Protein AF-A0A7V8VNC6-F1 (afdb_monomer_lite)

Secondary structure (DSSP, 8-state):
----SS---HHHHHHHHHHHHHHHHHHHTT--S----SSS---HHHHHHHHHHHH-

Structure (mmCIF, N/CA/C/O backbone):
data_AF-A0A7V8VNC6-F1
#
_entry.id   AF-A0A7V8VNC6-F1
#
loop_
_atom_site.group_PDB
_atom_site.id
_atom_site.type_symbol
_atom_site.label_atom_id
_atom_site.label_alt_id
_atom_site.label_comp_id
_atom_site.label_asym_id
_atom_site.label_entity_id
_atom_site.label_seq_id
_atom_site.pdbx_PDB_ins_code
_atom_site.Cartn_x
_atom_site.Cartn_y
_atom_site.Cartn_z
_atom_site.occupancy
_atom_site.B_iso_or_equiv
_atom_site.auth_seq_id
_atom_site.auth_comp_id
_atom_site.auth_asym_id
_atom_site.auth_atom_id
_atom_site.pdbx_PDB_model_num
ATOM 1 N N . MET A 1 1 ? 16.560 -6.101 3.748 1.00 74.88 1 MET A N 1
ATOM 2 C CA . MET A 1 1 ? 16.008 -5.128 2.783 1.00 74.88 1 MET A CA 1
ATOM 3 C C . MET A 1 1 ? 15.649 -5.868 1.512 1.00 74.88 1 MET A C 1
ATOM 5 O O . MET A 1 1 ? 16.513 -6.535 0.956 1.00 74.88 1 MET A O 1
ATOM 9 N N . ILE A 1 2 ? 14.381 -5.818 1.105 1.00 84.00 2 ILE A N 1
ATOM 10 C CA . ILE A 1 2 ? 13.949 -6.325 -0.201 1.00 84.00 2 ILE A CA 1
ATOM 11 C C . ILE A 1 2 ? 14.217 -5.201 -1.202 1.00 84.00 2 ILE A C 1
ATOM 13 O O . ILE A 1 2 ? 13.735 -4.087 -1.014 1.00 84.00 2 ILE A O 1
ATOM 17 N N . SER A 1 3 ? 15.010 -5.479 -2.234 1.00 86.75 3 SER A N 1
ATOM 18 C CA . SER A 1 3 ? 15.324 -4.514 -3.287 1.00 86.75 3 SER A CA 1
ATOM 19 C C . SER A 1 3 ? 14.963 -5.100 -4.640 1.00 86.75 3 SER A C 1
ATOM 21 O O . SER A 1 3 ? 15.217 -6.276 -4.914 1.00 86.75 3 SER A O 1
ATOM 23 N N . SER A 1 4 ? 14.367 -4.267 -5.491 1.00 86.38 4 SER A N 1
ATOM 24 C CA . SER A 1 4 ? 14.121 -4.632 -6.880 1.00 86.38 4 SER A CA 1
ATOM 25 C C . SER A 1 4 ? 15.446 -4.947 -7.575 1.00 86.38 4 SER A C 1
ATOM 27 O O . SER A 1 4 ? 16.423 -4.215 -7.436 1.00 86.38 4 SER A O 1
ATOM 29 N N . ARG A 1 5 ? 15.469 -6.027 -8.363 1.00 92.44 5 ARG A N 1
ATOM 30 C CA . ARG A 1 5 ? 16.583 -6.331 -9.280 1.00 92.44 5 ARG A CA 1
ATOM 31 C C . ARG A 1 5 ? 16.533 -5.486 -10.559 1.00 92.44 5 ARG A C 1
ATOM 33 O O . ARG A 1 5 ? 17.467 -5.526 -11.350 1.00 92.44 5 ARG A O 1
ATOM 40 N N . ARG A 1 6 ? 15.433 -4.760 -10.783 1.00 90.88 6 ARG A N 1
ATOM 41 C CA . ARG A 1 6 ? 15.251 -3.812 -11.887 1.00 90.88 6 ARG A CA 1
ATOM 42 C C . ARG A 1 6 ? 15.489 -2.398 -11.377 1.00 90.88 6 ARG A C 1
ATOM 44 O O . ARG A 1 6 ? 14.934 -2.035 -10.338 1.00 90.88 6 ARG A O 1
ATOM 51 N N . ALA A 1 7 ? 16.257 -1.611 -12.125 1.00 92.69 7 ALA A N 1
ATOM 52 C CA . ALA A 1 7 ? 16.272 -0.167 -11.937 1.00 92.69 7 ALA A CA 1
ATOM 53 C C . ALA A 1 7 ? 14.859 0.367 -12.211 1.00 92.69 7 ALA A C 1
ATOM 55 O O . ALA A 1 7 ? 14.284 0.056 -13.252 1.00 92.69 7 ALA A O 1
ATOM 56 N N . ILE A 1 8 ? 14.298 1.110 -11.260 1.00 93.69 8 ILE A N 1
ATOM 57 C CA . ILE A 1 8 ? 12.997 1.765 -11.403 1.00 93.69 8 ILE A CA 1
ATOM 58 C C . ILE A 1 8 ? 13.269 3.249 -11.602 1.00 93.69 8 ILE A C 1
ATOM 60 O O . ILE A 1 8 ? 13.852 3.890 -10.726 1.00 93.69 8 ILE A O 1
ATOM 64 N N . THR A 1 9 ? 12.887 3.776 -12.761 1.00 96.06 9 THR A N 1
ATOM 65 C CA . THR A 1 9 ? 12.971 5.210 -13.047 1.00 96.06 9 THR A CA 1
ATOM 66 C C . THR A 1 9 ? 11.664 5.908 -12.685 1.00 96.06 9 THR A C 1
ATOM 68 O O . THR A 1 9 ? 10.638 5.269 -12.435 1.00 96.06 9 THR A O 1
ATOM 71 N N . ARG A 1 10 ? 11.680 7.244 -12.685 1.00 96.56 10 ARG A N 1
ATOM 72 C CA . ARG A 1 10 ? 10.473 8.053 -12.486 1.00 96.56 10 ARG A CA 1
ATOM 73 C C . ARG A 1 10 ? 9.425 7.773 -13.567 1.00 96.56 10 ARG A C 1
ATOM 75 O O . ARG A 1 10 ? 8.244 7.685 -13.260 1.00 96.56 10 ARG A O 1
ATOM 82 N N . GLU A 1 11 ? 9.854 7.581 -14.810 1.00 97.75 11 GLU A N 1
ATOM 83 C CA . GLU A 1 11 ? 8.988 7.312 -15.963 1.00 97.75 11 GLU A CA 1
ATOM 84 C C . GLU A 1 11 ? 8.270 5.968 -15.823 1.00 97.75 11 GLU A C 1
ATOM 86 O O . GLU A 1 11 ? 7.110 5.852 -16.208 1.00 97.75 11 GLU A O 1
ATOM 91 N N . ASN A 1 12 ? 8.918 4.966 -15.214 1.00 96.50 12 ASN A N 1
ATOM 92 C CA . ASN A 1 12 ? 8.255 3.697 -14.910 1.00 96.50 12 ASN A CA 1
ATOM 93 C C . ASN A 1 12 ? 7.110 3.878 -13.905 1.00 96.50 12 ASN A C 1
ATOM 95 O O . ASN A 1 12 ? 6.074 3.239 -14.052 1.00 96.50 12 ASN A O 1
ATOM 99 N N . VAL A 1 13 ? 7.288 4.748 -12.905 1.00 95.75 13 VAL A N 1
ATOM 100 C CA . VAL A 1 13 ? 6.242 5.059 -11.919 1.00 95.75 13 VAL A CA 1
ATOM 101 C C . VAL A 1 13 ? 5.094 5.820 -12.577 1.00 95.75 13 VAL A C 1
ATOM 103 O O . VAL A 1 13 ? 3.942 5.463 -12.367 1.00 95.75 13 VAL A O 1
ATOM 106 N N . VAL A 1 14 ? 5.399 6.822 -13.407 1.00 97.56 14 VAL A N 1
ATOM 107 C CA . VAL A 1 14 ? 4.379 7.594 -14.137 1.00 97.56 14 VAL A CA 1
ATOM 108 C C . VAL A 1 14 ? 3.536 6.676 -15.017 1.00 97.56 14 VAL A C 1
ATOM 110 O O . VAL A 1 14 ? 2.328 6.619 -14.834 1.00 97.56 14 VAL A O 1
ATOM 113 N N . SER A 1 15 ? 4.172 5.876 -15.877 1.00 97.69 15 SER A N 1
ATOM 114 C CA . SER A 1 15 ? 3.459 4.952 -16.768 1.00 97.69 15 SER A CA 1
ATOM 115 C C . SER A 1 15 ? 2.583 3.952 -16.010 1.00 97.69 15 SER A C 1
ATOM 117 O O . SER A 1 15 ? 1.543 3.555 -16.522 1.00 97.69 15 SER A O 1
ATOM 119 N N . HIS A 1 16 ? 2.999 3.531 -14.814 1.00 96.31 16 HIS A N 1
ATOM 120 C CA . HIS A 1 16 ? 2.212 2.631 -13.978 1.00 96.31 16 HIS A CA 1
ATOM 121 C C . HIS A 1 16 ? 0.923 3.289 -13.472 1.00 96.31 16 HIS A C 1
ATOM 123 O O . HIS A 1 16 ? -0.141 2.676 -13.539 1.00 96.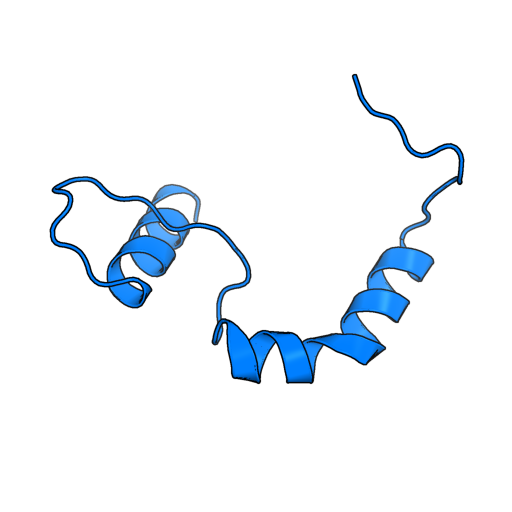31 16 HIS A O 1
ATOM 129 N N . TYR A 1 17 ? 1.009 4.527 -12.977 1.00 95.94 17 TYR A N 1
ATOM 130 C CA . TYR A 1 17 ? -0.176 5.251 -12.520 1.00 95.94 17 TYR A CA 1
ATOM 131 C C . TYR A 1 17 ? -1.058 5.688 -13.693 1.00 95.94 17 TYR A C 1
ATOM 133 O O . TYR A 1 17 ? -2.264 5.508 -13.607 1.00 95.94 17 TYR A O 1
ATOM 141 N N . ASP A 1 18 ? -0.491 6.141 -14.813 1.00 96.94 18 ASP A N 1
ATOM 142 C CA 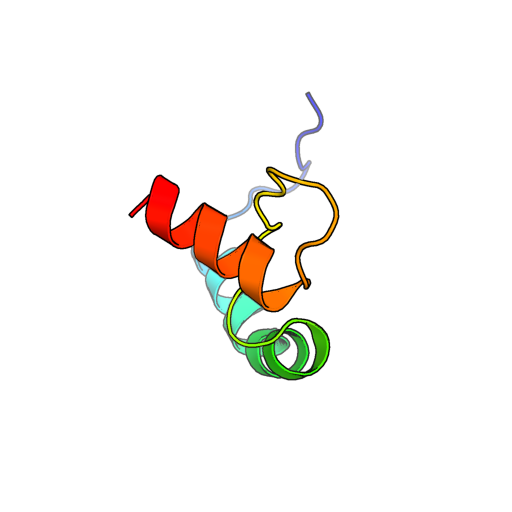. ASP A 1 18 ? -1.271 6.499 -16.008 1.00 96.94 18 ASP A CA 1
ATOM 143 C C . ASP A 1 18 ? -2.174 5.343 -16.483 1.00 96.94 18 ASP A C 1
ATOM 145 O O . ASP A 1 18 ? -3.298 5.571 -16.930 1.00 96.94 18 ASP A O 1
ATOM 149 N N . GLU A 1 19 ? -1.705 4.096 -16.366 1.00 97.44 19 GLU A N 1
ATOM 150 C CA . GLU A 1 19 ? -2.472 2.910 -16.753 1.00 97.44 19 GLU A CA 1
ATOM 151 C C . GLU A 1 19 ? -3.513 2.498 -15.698 1.00 97.44 19 GLU A C 1
ATOM 153 O O . GLU A 1 19 ? -4.646 2.165 -16.047 1.00 97.44 19 GLU A O 1
ATOM 158 N N . LEU A 1 20 ? -3.153 2.503 -14.411 1.00 96.81 20 LEU A N 1
ATOM 159 C CA . LEU A 1 20 ? -3.937 1.824 -13.368 1.00 96.81 20 LEU A CA 1
ATOM 160 C C . LEU A 1 20 ? -4.737 2.742 -12.441 1.00 96.81 20 LEU A C 1
ATOM 162 O O . LEU A 1 20 ? -5.556 2.251 -11.669 1.00 96.81 20 LEU A O 1
ATOM 166 N N . ASP A 1 21 ? -4.541 4.055 -12.514 1.00 95.25 21 ASP A N 1
ATOM 167 C CA . ASP A 1 21 ? -5.139 5.026 -11.591 1.00 95.25 21 ASP A CA 1
ATOM 168 C C . ASP A 1 21 ? -6.676 4.946 -11.531 1.00 95.25 21 ASP A C 1
ATOM 170 O O . ASP A 1 21 ? -7.262 5.038 -10.454 1.00 95.25 21 ASP A O 1
ATOM 174 N N . HIS A 1 22 ? -7.342 4.668 -12.654 1.00 95.31 22 HIS A N 1
ATOM 175 C CA . HIS A 1 22 ? -8.793 4.462 -12.667 1.00 95.31 22 HIS A CA 1
ATOM 176 C C . HIS A 1 22 ? -9.223 3.230 -11.853 1.00 95.31 22 HIS A C 1
ATOM 178 O O . HIS A 1 22 ? -10.112 3.336 -11.012 1.00 95.31 22 HIS A O 1
ATOM 184 N N . PHE A 1 23 ? -8.537 2.092 -12.009 1.00 96.44 23 PHE A N 1
ATOM 185 C CA . PHE A 1 23 ? -8.798 0.903 -11.193 1.00 96.44 23 PHE A CA 1
ATOM 186 C C . PHE A 1 23 ? -8.508 1.154 -9.713 1.00 96.44 23 PHE A C 1
ATOM 188 O O . PHE A 1 23 ? -9.191 0.610 -8.847 1.00 96.44 23 PHE A O 1
ATOM 195 N N . TYR A 1 24 ? -7.499 1.973 -9.409 1.00 94.19 24 TYR A N 1
ATOM 196 C CA . TYR A 1 24 ? -7.181 2.308 -8.029 1.00 94.19 24 TYR A CA 1
ATOM 197 C C . TYR A 1 24 ? -8.289 3.120 -7.369 1.00 94.19 24 TYR A C 1
ATOM 199 O O . TYR A 1 24 ? -8.679 2.788 -6.251 1.00 94.19 24 TYR A O 1
ATOM 207 N N . ARG A 1 25 ? -8.856 4.105 -8.071 1.00 92.06 25 ARG A N 1
ATOM 208 C CA . ARG A 1 25 ? -9.996 4.866 -7.546 1.00 92.06 25 ARG A CA 1
ATOM 209 C C . ARG A 1 25 ? -11.252 4.022 -7.395 1.00 92.06 25 ARG A C 1
ATOM 211 O O . ARG A 1 25 ? -11.943 4.162 -6.392 1.00 92.06 25 ARG A O 1
ATOM 218 N N . ASP A 1 26 ? -11.507 3.112 -8.328 1.00 93.56 26 ASP A N 1
ATOM 219 C CA . ASP A 1 26 ? -12.678 2.235 -8.255 1.00 93.56 26 ASP A CA 1
ATOM 220 C C . ASP A 1 26 ? -12.631 1.291 -7.039 1.00 93.56 26 ASP A C 1
ATOM 222 O O . ASP A 1 26 ? -13.669 0.977 -6.458 1.00 93.56 26 ASP A O 1
ATOM 226 N N . VAL A 1 27 ? -11.437 0.831 -6.645 1.00 91.38 27 VAL A N 1
ATOM 227 C CA . VAL A 1 27 ? -11.265 -0.137 -5.546 1.00 91.38 27 VAL A CA 1
ATOM 228 C C . VAL A 1 27 ? -11.004 0.535 -4.195 1.00 91.38 27 VAL A C 1
ATOM 230 O O . VAL A 1 27 ? -11.532 0.077 -3.182 1.00 91.38 27 VAL A O 1
ATOM 233 N N . TRP A 1 28 ? -10.184 1.588 -4.158 1.00 88.50 28 TRP A N 1
ATOM 234 C CA . TRP A 1 28 ? -9.703 2.217 -2.918 1.00 88.50 28 TRP A CA 1
ATOM 235 C C . TRP A 1 28 ? -10.228 3.640 -2.687 1.00 88.50 28 TRP A C 1
ATOM 237 O O . TRP A 1 28 ? -10.032 4.184 -1.600 1.00 88.50 28 TRP A O 1
ATOM 247 N N . GLY A 1 29 ? -10.908 4.242 -3.664 1.00 87.25 29 GLY A N 1
ATOM 248 C CA . GLY A 1 29 ? -11.357 5.631 -3.599 1.00 87.25 29 GLY A CA 1
ATOM 249 C C . GLY A 1 29 ? -10.226 6.631 -3.853 1.00 87.25 29 GLY A C 1
ATOM 250 O O . GLY A 1 29 ? -9.227 6.332 -4.505 1.00 87.25 29 GLY A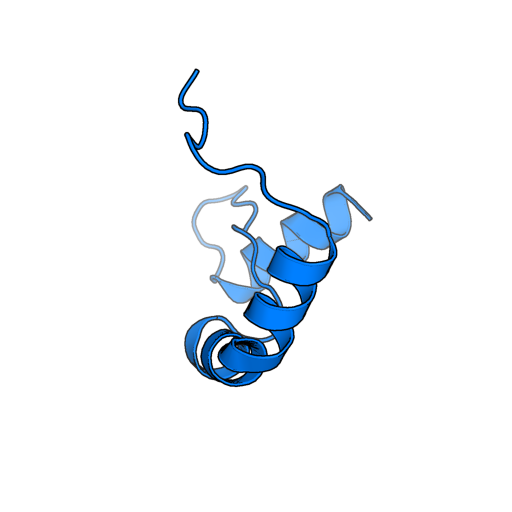 O 1
ATOM 251 N N . ASP A 1 30 ? -10.376 7.846 -3.332 1.00 88.50 30 ASP A N 1
ATOM 252 C CA . ASP A 1 30 ? -9.477 8.969 -3.643 1.00 88.50 30 ASP A CA 1
ATOM 253 C C . ASP A 1 30 ? -8.064 8.836 -3.042 1.00 88.50 30 ASP A C 1
ATOM 255 O O . ASP A 1 30 ? -7.150 9.584 -3.401 1.00 88.50 30 ASP A O 1
ATOM 259 N N . HIS A 1 31 ? -7.868 7.896 -2.118 1.00 88.81 31 HIS A N 1
ATOM 260 C CA . HIS A 1 31 ? -6.677 7.791 -1.285 1.00 88.81 31 HIS A CA 1
ATOM 261 C C . HIS A 1 31 ? -6.031 6.405 -1.3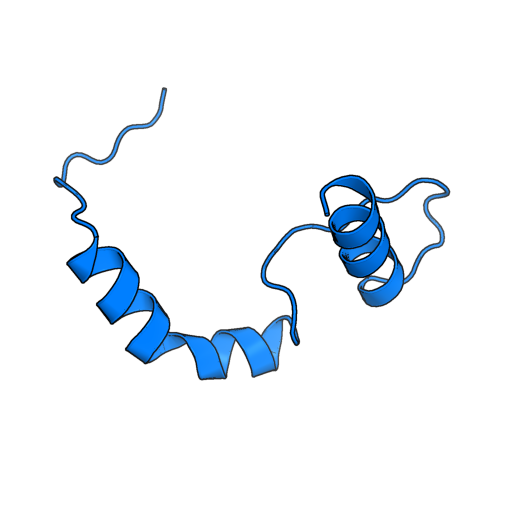96 1.00 88.81 31 HIS A C 1
ATOM 263 O O . HIS A 1 31 ? -6.546 5.422 -0.869 1.00 88.81 31 HIS A O 1
ATOM 269 N N . VAL A 1 32 ? -4.856 6.330 -2.031 1.00 90.75 32 VAL A N 1
ATOM 270 C CA . VAL A 1 32 ? -4.062 5.090 -2.156 1.00 90.75 32 VAL A CA 1
ATOM 271 C C . VAL A 1 32 ? -2.985 5.040 -1.066 1.00 90.75 32 VAL A C 1
ATOM 273 O O . VAL A 1 32 ? -1.781 5.002 -1.322 1.00 90.75 32 VAL A O 1
ATOM 276 N N . HIS A 1 33 ? -3.432 5.068 0.186 1.00 91.31 33 HIS A N 1
ATOM 277 C CA . HIS A 1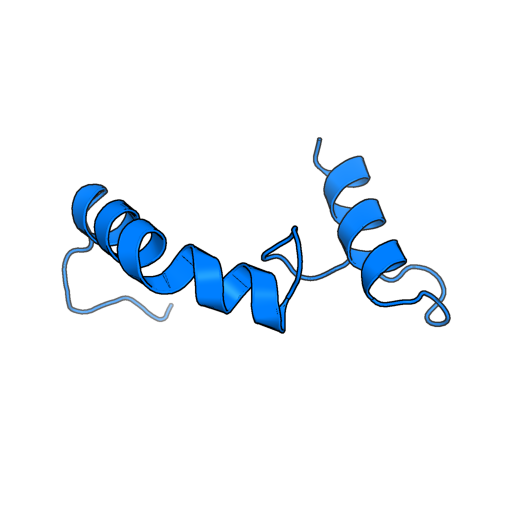 33 ? -2.608 4.880 1.379 1.00 91.31 33 HIS A CA 1
ATOM 278 C C . HIS A 1 33 ? -3.399 4.123 2.444 1.00 91.31 33 HIS A C 1
ATOM 280 O O . HIS A 1 33 ? -4.616 3.991 2.364 1.00 91.31 33 HIS A O 1
ATOM 286 N N . HIS A 1 34 ? -2.713 3.572 3.440 1.00 92.75 34 HIS A N 1
ATOM 287 C CA . HIS A 1 34 ? -3.398 2.992 4.595 1.00 92.75 34 HIS A CA 1
ATOM 288 C C . HIS A 1 34 ? -3.927 4.101 5.497 1.00 92.75 34 HIS A C 1
ATOM 290 O O . HIS A 1 34 ? -3.336 5.168 5.567 1.00 92.75 34 HIS A O 1
ATOM 296 N N . GLY A 1 35 ? -5.013 3.858 6.214 1.00 93.94 35 GLY A N 1
ATOM 297 C CA . GLY A 1 35 ? -5.491 4.807 7.211 1.00 93.94 35 GLY A CA 1
ATOM 298 C C . GLY A 1 35 ? -4.673 4.849 8.506 1.00 93.94 35 GLY A C 1
ATOM 299 O O . GLY A 1 35 ? -3.727 4.090 8.731 1.00 93.94 35 GLY A O 1
ATOM 300 N N . LEU A 1 36 ? -5.094 5.746 9.384 1.00 96.75 36 LEU A N 1
ATOM 301 C CA . LEU A 1 36 ? -4.691 5.828 10.776 1.00 96.75 36 LEU A CA 1
ATOM 302 C C . LEU A 1 36 ? -5.908 5.492 11.644 1.00 96.75 36 LEU A C 1
ATOM 304 O O . LEU A 1 36 ? -6.903 6.209 11.615 1.00 96.75 36 LEU A O 1
ATOM 308 N N . TRP A 1 37 ? -5.817 4.409 12.414 1.00 97.56 37 TRP A N 1
ATOM 309 C CA . TRP A 1 37 ? -6.853 3.976 13.354 1.00 97.56 37 TRP A CA 1
ATOM 310 C C . TRP A 1 37 ? -6.416 4.331 14.767 1.00 97.56 37 TRP A C 1
ATOM 312 O O . TRP A 1 37 ? -5.364 3.873 15.219 1.00 97.56 37 TRP A O 1
ATOM 322 N N . LEU A 1 38 ? -7.207 5.142 15.464 1.00 96.94 38 LEU A N 1
ATOM 323 C CA . LEU A 1 38 ? -6.887 5.615 16.811 1.00 96.94 38 LEU A CA 1
ATOM 324 C C . LEU A 1 38 ? -7.745 4.919 17.869 1.00 96.94 38 LEU A C 1
ATOM 326 O O . LEU A 1 38 ? -7.273 4.650 18.974 1.00 96.94 38 LEU A O 1
ATOM 330 N N . ARG A 1 39 ? -9.000 4.625 17.529 1.00 96.75 39 ARG A N 1
ATOM 331 C CA . ARG A 1 39 ? -10.025 4.072 18.421 1.00 96.75 39 ARG A CA 1
ATOM 332 C C . ARG A 1 39 ? -10.387 2.631 18.064 1.00 96.75 39 ARG A C 1
ATOM 334 O O . ARG A 1 39 ? -10.793 1.876 18.944 1.00 96.75 39 ARG A O 1
ATOM 341 N N . GLY A 1 40 ? -10.197 2.242 16.803 1.00 96.00 40 GLY A N 1
ATOM 342 C CA . GLY A 1 40 ? -10.500 0.911 16.279 1.00 96.00 40 GLY A CA 1
ATOM 343 C C . GLY A 1 40 ? -11.952 0.729 15.822 1.00 96.00 40 GLY A C 1
ATOM 344 O O . GLY A 1 40 ? -12.299 -0.365 15.383 1.00 96.00 40 GLY A O 1
ATOM 345 N N . ASP A 1 41 ? -12.786 1.768 15.917 1.00 97.50 41 ASP A N 1
ATOM 346 C CA . ASP A 1 41 ? -14.176 1.805 15.442 1.00 97.50 41 ASP A CA 1
ATOM 347 C C . ASP A 1 41 ? -14.368 2.707 14.210 1.00 97.50 41 ASP A C 1
ATOM 349 O O . ASP A 1 41 ? -15.494 2.892 13.749 1.00 97.50 41 ASP A O 1
ATOM 353 N N . GLU A 1 42 ? -13.284 3.268 13.667 1.00 98.12 42 GLU A N 1
ATOM 354 C CA . GLU A 1 42 ? -13.334 4.120 12.485 1.00 98.12 42 GLU A CA 1
ATOM 355 C C . GLU A 1 42 ? -13.663 3.326 11.218 1.00 98.12 42 GLU A C 1
ATOM 357 O O . GLU A 1 42 ? -13.155 2.226 10.974 1.00 98.12 42 GLU A O 1
ATOM 362 N N . THR A 1 43 ? -14.475 3.936 10.361 1.00 94.56 43 THR A N 1
ATOM 3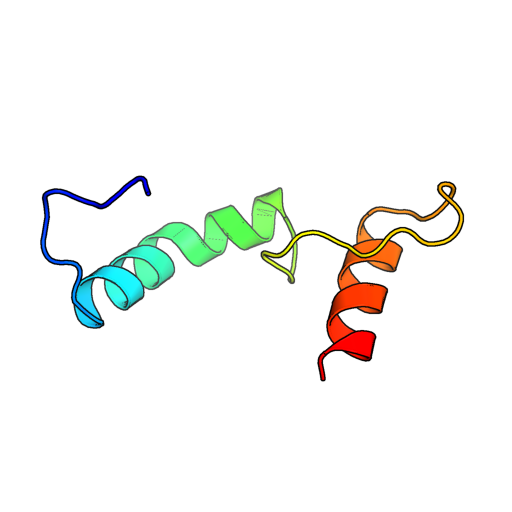63 C CA . THR A 1 43 ? -14.628 3.500 8.975 1.00 94.56 43 THR A CA 1
ATOM 364 C C . THR A 1 43 ? -13.303 3.638 8.224 1.00 94.56 43 THR A C 1
ATOM 366 O O . THR A 1 43 ? -12.425 4.418 8.601 1.00 94.56 43 THR A O 1
ATOM 369 N N . HIS A 1 44 ? -13.163 2.898 7.121 1.00 91.62 44 HIS A N 1
ATOM 370 C CA . HIS A 1 44 ? -11.997 3.022 6.247 1.00 91.62 44 HIS A CA 1
ATOM 371 C C . HIS A 1 44 ? -11.752 4.488 5.851 1.00 91.62 44 HIS A C 1
ATOM 373 O O . HIS A 1 44 ? -10.659 4.998 6.076 1.00 91.62 44 HIS A O 1
ATOM 379 N N . ASP A 1 45 ? -12.790 5.185 5.379 1.00 92.19 45 ASP A N 1
ATOM 380 C CA . ASP A 1 45 ? -12.710 6.574 4.906 1.00 92.19 45 ASP A CA 1
ATOM 381 C C . ASP A 1 45 ? -12.307 7.571 6.001 1.00 92.19 45 ASP A C 1
ATOM 383 O O . ASP A 1 45 ? -11.595 8.544 5.744 1.00 92.19 45 ASP A O 1
ATOM 387 N N . GLU A 1 46 ? -12.743 7.350 7.242 1.00 95.50 46 GLU A N 1
ATOM 388 C CA . GLU A 1 46 ? -12.282 8.135 8.391 1.00 95.50 46 GLU A CA 1
ATOM 389 C C . GLU A 1 46 ? -10.802 7.894 8.673 1.00 95.50 46 GLU A C 1
ATOM 391 O O . GLU A 1 46 ? -10.065 8.842 8.939 1.00 95.50 46 GLU A O 1
ATOM 396 N N . ALA A 1 47 ? -10.342 6.648 8.601 1.00 95.94 47 ALA A N 1
ATOM 397 C CA . ALA A 1 47 ? -8.950 6.322 8.864 1.00 95.94 47 ALA A CA 1
ATOM 398 C C . ALA A 1 47 ? -8.001 6.885 7.788 1.00 95.94 47 ALA A C 1
ATOM 400 O O . ALA A 1 47 ? -6.967 7.459 8.138 1.00 95.94 47 ALA A O 1
ATOM 401 N N . VAL A 1 48 ? -8.323 6.780 6.489 1.00 94.69 48 VAL A N 1
ATOM 402 C CA . VAL A 1 48 ? -7.479 7.371 5.419 1.00 94.69 48 VAL A CA 1
ATOM 403 C C . VAL A 1 48 ? -7.394 8.894 5.520 1.00 94.69 48 VAL A C 1
ATOM 405 O O . VAL A 1 48 ? -6.303 9.441 5.329 1.00 94.69 48 VAL A O 1
ATOM 408 N N . ARG A 1 49 ? -8.491 9.579 5.878 1.00 93.81 49 ARG A N 1
ATOM 409 C CA . ARG A 1 49 ? -8.474 11.034 6.116 1.00 93.81 49 ARG A CA 1
ATOM 410 C C . ARG A 1 49 ? -7.646 11.414 7.336 1.00 93.81 49 ARG A C 1
ATOM 412 O O . ARG A 1 49 ? -6.826 12.317 7.234 1.00 93.81 49 ARG A O 1
ATOM 419 N N . GLN A 1 50 ? -7.783 10.687 8.445 1.00 96.00 50 GLN A N 1
ATOM 420 C CA . GLN A 1 50 ? -6.979 10.932 9.647 1.00 96.00 50 GLN A CA 1
ATOM 421 C C . GLN A 1 50 ? -5.475 10.847 9.371 1.00 96.00 50 GLN A C 1
ATOM 423 O O . GLN A 1 50 ? -4.720 11.679 9.870 1.00 96.00 50 GLN A O 1
ATOM 428 N N . LEU A 1 51 ? -5.022 9.874 8.565 1.00 95.00 51 LEU A N 1
ATOM 429 C CA . LEU A 1 51 ? -3.604 9.822 8.205 1.00 95.00 51 LEU A CA 1
ATOM 430 C C . LEU A 1 51 ? -3.206 11.026 7.347 1.00 95.00 51 LEU A C 1
ATOM 432 O O . LEU A 1 51 ? -2.167 11.624 7.610 1.00 95.00 51 LEU A O 1
ATOM 436 N N . ALA A 1 52 ? -4.018 11.379 6.347 1.00 93.12 52 ALA A N 1
ATOM 437 C CA . ALA A 1 52 ? -3.743 12.512 5.467 1.00 93.12 52 ALA A CA 1
ATOM 438 C C . ALA A 1 52 ? -3.646 13.837 6.244 1.00 93.12 52 ALA A C 1
ATOM 440 O O . ALA A 1 52 ? -2.737 14.619 5.993 1.00 93.12 52 ALA A O 1
ATOM 441 N N . GLU A 1 53 ? -4.529 14.055 7.221 1.00 94.94 53 GLU A N 1
ATOM 442 C CA . GLU A 1 53 ? -4.524 15.230 8.103 1.00 94.94 53 GLU A CA 1
ATOM 443 C C . GLU A 1 53 ? -3.328 15.253 9.066 1.00 94.94 53 GLU A C 1
ATOM 445 O O . GLU A 1 53 ? -2.858 16.325 9.431 1.00 94.94 53 GLU A O 1
ATOM 450 N N . LEU A 1 54 ? -2.816 14.090 9.483 1.00 95.38 54 LEU A N 1
ATOM 451 C CA . LEU A 1 54 ? -1.640 14.016 10.353 1.00 95.38 54 LEU A CA 1
ATOM 452 C C . LEU A 1 54 ? -0.338 14.379 9.618 1.00 95.38 54 LEU A C 1
ATOM 454 O O . LEU A 1 54 ? 0.588 14.896 10.245 1.00 95.38 54 LEU A O 1
ATOM 458 N N . ILE A 1 55 ? -0.233 14.038 8.328 1.00 90.56 55 ILE A N 1
ATOM 459 C CA . ILE A 1 55 ? 1.005 14.189 7.538 1.00 90.56 55 ILE A CA 1
ATOM 460 C C . ILE A 1 55 ? 1.002 15.397 6.591 1.00 90.56 55 ILE A C 1
ATOM 462 O O . ILE A 1 55 ? 2.052 15.692 6.015 1.00 90.56 55 ILE A O 1
ATOM 466 N N . GLY A 1 56 ? -0.155 16.034 6.391 1.00 75.94 56 GLY A N 1
ATOM 467 C CA . GLY A 1 56 ? -0.327 17.259 5.603 1.00 75.94 56 GLY A CA 1
ATOM 468 C C . GLY A 1 56 ? -0.035 18.513 6.411 1.00 75.94 56 GLY A C 1
ATOM 469 O O . GLY A 1 56 ? 0.609 19.421 5.840 1.00 75.94 56 GLY A O 1
#

pLDDT: mean 93.25, std 4.75, range [74.88, 98.12]

Sequence (56 aa):
MISSRRAITRENVVSHYDELDHFYRDVWGDHVHHGLWLRGDETHDEAVRQLAELIG

Foldseek 3Di:
DDDDPDDDDPVNVVVVCVPCVVVCCVPQNPAPDFFQDDPVPDDRVRRRVNVVVVVD

Radius of gyration: 14.86 Å; chains: 1; bounding box: 31×24×35 Å